Protein AF-A0A2V5UFE8-F1 (afdb_monomer)

Radius of gyration: 16.33 Å; Cα contacts (8 Å, |Δi|>4): 169; chains: 1; bounding box: 32×20×44 Å

Secondary structure (DSSP, 8-state):
-EEEEEE----TTSTT--S-SEEEEEEEEEEEEEEEETTEEEEEEEEEEEEE-TTSSS----EEEEEEEEEEEE--

Nearest PDB structures (foldseek):
  1thq-assembly1_A  TM=6.674E-01  e=7.105E-01  Escherichia coli
  4akr-assembly2_D  TM=3.779E-01  e=5.701E-01  Dictyostelium discoideum AX2
  4rh8-assembly3_C  TM=3.470E-01  e=9.356E-01  Escherichia coli K-12
  5tse-assembly3_C  TM=3.592E-01  e=7.932E-01  Acinetobacter baumannii
  7ds4-assembly1_B  TM=1.778E-01  e=5.396E-01  Gallus gallus

pLDDT: mean 93.83, std 4.4, range [79.56, 98.38]

Mean predicted aligned error: 4.0 Å

Sequence (76 aa):
GGVGAGWIDSHPEVPGGQGRDFTFNILSAAGVSYELNDHWKLNVGVLYQHLSNGGQTDPNPSLNLFGPQVGLMYSF

Structure (mmCIF, N/CA/C/O backbone):
data_AF-A0A2V5UFE8-F1
#
_entry.id   AF-A0A2V5UFE8-F1
#
loop_
_atom_site.group_PDB
_atom_site.id
_atom_site.type_symbol
_atom_site.label_atom_id
_atom_site.label_alt_id
_atom_site.label_comp_id
_atom_site.label_asym_id
_atom_site.label_entity_id
_atom_site.label_seq_id
_atom_site.pdbx_PDB_ins_code
_atom_site.Cartn_x
_atom_site.Cartn_y
_atom_site.Cartn_z
_atom_site.occupancy
_atom_site.B_iso_or_equiv
_atom_site.auth_seq_id
_atom_site.auth_comp_id
_atom_site.auth_asym_id
_atom_site.auth_atom_id
_atom_site.pdbx_PDB_model_num
ATOM 1 N N . GLY A 1 1 ? -8.900 6.996 1.352 1.00 89.12 1 GLY A N 1
ATOM 2 C CA . GLY A 1 1 ? -7.868 6.819 0.314 1.00 89.12 1 GLY A CA 1
ATOM 3 C C . GLY A 1 1 ? -6.729 7.787 0.547 1.00 89.12 1 GLY A C 1
ATOM 4 O O . GLY A 1 1 ? -6.880 8.678 1.376 1.00 89.12 1 GLY A O 1
ATOM 5 N N . GLY A 1 2 ? -5.612 7.616 -0.150 1.00 96.12 2 GLY A N 1
ATOM 6 C CA . GLY A 1 2 ? -4.430 8.465 -0.029 1.00 96.12 2 GLY A CA 1
ATOM 7 C C . GLY A 1 2 ? -3.430 8.238 -1.161 1.00 96.12 2 GLY A C 1
ATOM 8 O O . GLY A 1 2 ? -3.534 7.264 -1.906 1.00 96.12 2 GLY A O 1
ATOM 9 N N . VAL A 1 3 ? -2.467 9.148 -1.273 1.00 96.62 3 VAL A N 1
ATOM 10 C CA . VAL A 1 3 ? -1.314 9.033 -2.175 1.00 96.62 3 VAL A CA 1
ATOM 11 C C . VAL A 1 3 ? -0.033 8.902 -1.356 1.00 96.62 3 VAL A C 1
ATOM 13 O O . VAL A 1 3 ? 0.020 9.366 -0.217 1.00 96.62 3 VAL A O 1
ATOM 16 N N . GLY A 1 4 ? 0.998 8.276 -1.914 1.00 95.88 4 GLY A N 1
ATOM 17 C CA . GLY A 1 4 ? 2.280 8.105 -1.236 1.00 95.88 4 GLY A CA 1
ATOM 18 C C . GLY A 1 4 ? 3.411 7.713 -2.176 1.00 95.88 4 GLY A C 1
ATOM 19 O O . GLY A 1 4 ? 3.234 7.652 -3.391 1.0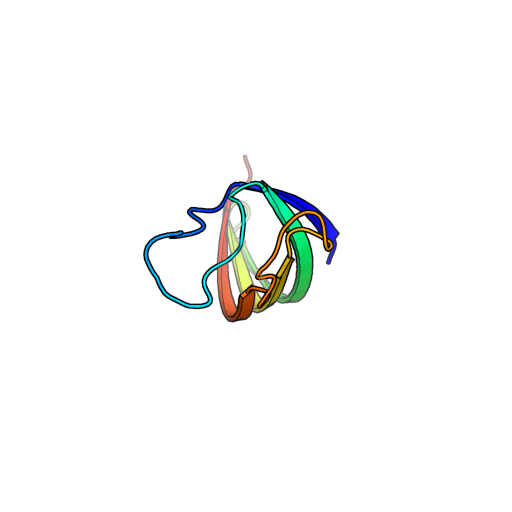0 95.88 4 GLY A O 1
ATOM 20 N N . ALA A 1 5 ? 4.573 7.435 -1.596 1.00 96.00 5 ALA A N 1
ATOM 21 C CA . ALA A 1 5 ? 5.739 6.909 -2.292 1.00 96.00 5 ALA A CA 1
ATOM 22 C C . ALA A 1 5 ? 6.452 5.876 -1.412 1.00 96.00 5 ALA A C 1
ATOM 24 O O . ALA A 1 5 ? 6.304 5.896 -0.188 1.00 96.00 5 ALA A O 1
ATOM 25 N N . GLY A 1 6 ? 7.211 4.980 -2.031 1.00 94.56 6 GLY A N 1
ATOM 26 C CA . GLY A 1 6 ? 7.955 3.936 -1.339 1.00 94.56 6 GLY A CA 1
ATOM 27 C C . GLY A 1 6 ? 8.866 3.156 -2.276 1.00 94.56 6 GLY A C 1
ATOM 28 O O . GLY A 1 6 ? 9.165 3.602 -3.384 1.00 94.56 6 GLY A O 1
ATOM 29 N N . TRP A 1 7 ? 9.292 1.983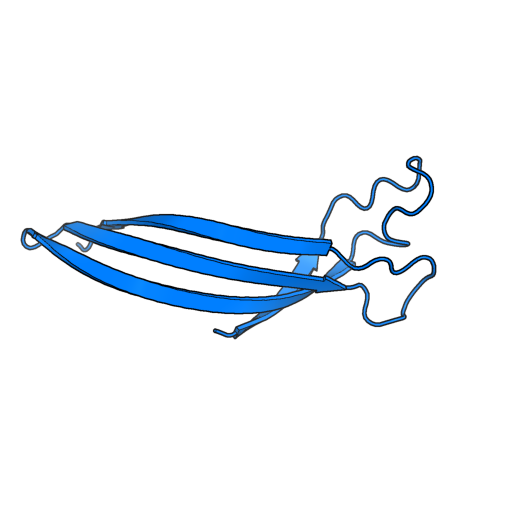 -1.816 1.00 94.94 7 TRP A N 1
ATOM 30 C CA . TRP A 1 7 ? 10.139 1.062 -2.564 1.00 94.94 7 TRP A CA 1
ATOM 31 C C . TRP A 1 7 ? 9.467 -0.305 -2.661 1.00 94.94 7 TRP A C 1
ATOM 33 O O . TRP A 1 7 ? 8.850 -0.764 -1.698 1.00 94.94 7 TRP A O 1
ATOM 43 N N . ILE A 1 8 ? 9.594 -0.936 -3.821 1.00 92.44 8 ILE A N 1
ATOM 44 C CA . ILE A 1 8 ? 9.245 -2.332 -4.080 1.00 92.44 8 ILE A CA 1
ATOM 45 C C . ILE A 1 8 ? 10.481 -3.065 -4.593 1.00 92.44 8 ILE A C 1
ATOM 47 O O . ILE A 1 8 ? 11.422 -2.426 -5.051 1.00 92.44 8 ILE A O 1
ATOM 51 N N . ASP A 1 9 ? 10.456 -4.392 -4.567 1.00 90.38 9 ASP A N 1
ATOM 52 C CA . ASP A 1 9 ? 11.399 -5.178 -5.357 1.00 90.38 9 ASP A CA 1
ATOM 53 C C . ASP A 1 9 ? 10.914 -5.205 -6.810 1.00 90.38 9 ASP A C 1
ATOM 55 O O . ASP A 1 9 ? 9.896 -5.834 -7.129 1.00 90.38 9 ASP A O 1
ATOM 59 N N . SER A 1 10 ? 11.595 -4.455 -7.674 1.00 86.00 10 SER A N 1
ATOM 60 C CA . SER A 1 10 ? 11.189 -4.298 -9.070 1.00 86.00 10 SER A CA 1
ATOM 61 C C . SER A 1 10 ? 11.418 -5.540 -9.936 1.00 86.00 10 SER A C 1
ATOM 63 O O . SER A 1 10 ? 10.825 -5.609 -11.017 1.00 86.00 10 SER A O 1
ATOM 65 N N . HIS A 1 11 ? 12.183 -6.524 -9.438 1.00 84.75 11 HIS A N 1
ATOM 66 C CA . HIS A 1 11 ? 12.544 -7.764 -10.131 1.00 84.75 11 HIS A CA 1
ATOM 67 C C . HIS A 1 11 ? 13.010 -7.510 -11.578 1.00 84.75 11 HIS A C 1
ATOM 69 O O . HIS A 1 11 ? 12.350 -7.946 -12.529 1.00 84.75 11 HIS A O 1
ATOM 75 N N . PRO A 1 12 ? 14.125 -6.780 -11.787 1.00 79.56 12 PRO A N 1
ATOM 76 C CA . PRO A 1 12 ? 14.613 -6.422 -13.123 1.00 79.56 12 PRO A CA 1
ATOM 77 C C . PRO A 1 12 ? 14.922 -7.640 -14.013 1.00 79.56 12 PRO A C 1
ATOM 79 O O . PRO A 1 12 ? 14.961 -7.526 -15.237 1.00 79.56 12 PRO A O 1
ATOM 82 N N . GLU A 1 13 ? 15.140 -8.809 -13.415 1.00 84.56 13 GLU A N 1
ATOM 83 C CA . GLU A 1 13 ? 15.327 -10.090 -14.091 1.00 84.56 13 GLU A CA 1
ATOM 84 C C . GLU A 1 13 ? 14.040 -10.682 -14.686 1.00 84.56 13 GLU A C 1
ATOM 86 O O . GLU A 1 13 ? 14.121 -11.556 -15.552 1.00 84.56 13 GLU A O 1
ATOM 91 N N . VAL A 1 14 ? 12.859 -10.220 -14.258 1.00 85.69 14 VAL A N 1
ATOM 92 C CA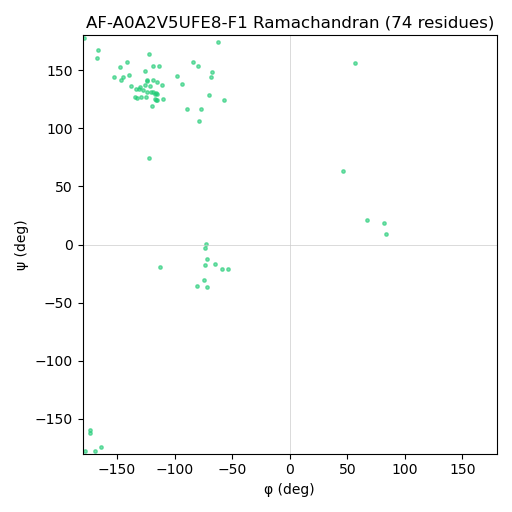 . VAL A 1 14 ? 11.565 -10.656 -14.794 1.00 85.69 14 VAL A CA 1
ATOM 93 C C . VAL A 1 14 ? 11.190 -9.767 -15.985 1.00 85.69 14 VAL A C 1
ATOM 95 O O . VAL A 1 14 ? 10.968 -8.565 -15.816 1.00 85.69 14 VAL A O 1
ATOM 98 N N . PRO A 1 15 ? 11.066 -10.321 -1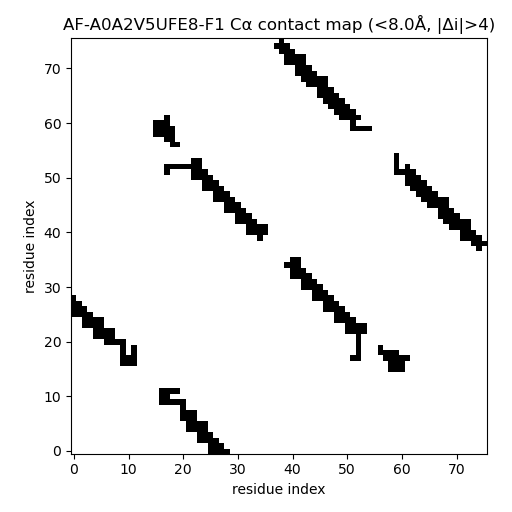7.209 1.00 85.62 15 PRO A N 1
ATOM 99 C CA . PRO A 1 15 ? 10.680 -9.536 -18.374 1.00 85.62 15 PRO A CA 1
ATOM 100 C C . PRO A 1 15 ? 9.332 -8.840 -18.165 1.00 85.62 15 PRO A C 1
ATOM 102 O O . PRO A 1 15 ? 8.321 -9.484 -17.891 1.00 85.62 15 PRO A O 1
ATOM 105 N N . GLY A 1 16 ? 9.322 -7.516 -18.323 1.00 83.00 16 GLY A N 1
ATOM 106 C CA . GLY A 1 16 ? 8.131 -6.695 -18.107 1.00 83.00 16 GLY A CA 1
ATOM 107 C C . GLY A 1 16 ? 7.884 -6.293 -16.651 1.00 83.00 16 GLY A C 1
ATOM 108 O O . GLY A 1 16 ? 6.825 -5.731 -16.387 1.00 83.00 16 GLY A O 1
ATOM 109 N N . GLY A 1 17 ? 8.826 -6.547 -15.733 1.00 85.94 17 GLY A N 1
ATOM 110 C CA . GLY A 1 17 ? 8.844 -5.983 -14.380 1.00 85.94 17 GLY A CA 1
ATOM 111 C C . GLY A 1 17 ? 8.969 -4.453 -14.368 1.00 85.94 17 GLY A C 1
ATOM 112 O O . GLY A 1 17 ? 9.127 -3.813 -15.412 1.00 85.94 17 GLY A O 1
ATOM 113 N N . GLN A 1 18 ? 8.870 -3.839 -13.186 1.00 89.88 18 GLN A N 1
ATOM 114 C CA . GLN A 1 18 ? 9.041 -2.387 -13.084 1.00 89.88 18 GLN A CA 1
ATOM 115 C C . GLN A 1 18 ? 10.498 -2.000 -13.365 1.00 89.88 18 GLN A C 1
ATOM 117 O O . GLN A 1 18 ? 11.425 -2.684 -12.958 1.00 89.88 18 GLN A O 1
ATOM 122 N N . GLY A 1 19 ? 10.721 -0.861 -14.017 1.00 89.00 19 GLY A N 1
ATOM 123 C CA . GLY A 1 19 ? 12.067 -0.408 -14.367 1.00 89.00 19 GLY A CA 1
ATOM 124 C C . GLY A 1 19 ? 12.894 0.118 -13.188 1.00 89.00 19 GLY A C 1
ATOM 125 O O . GLY A 1 19 ? 14.016 0.572 -13.408 1.00 89.00 19 GLY A O 1
ATOM 126 N N . ARG A 1 20 ? 12.336 0.184 -11.970 1.00 91.19 20 ARG A N 1
ATOM 127 C CA . ARG A 1 20 ? 13.035 0.588 -10.738 1.00 91.19 20 ARG A CA 1
ATOM 128 C C . ARG A 1 20 ? 12.223 0.274 -9.483 1.00 91.19 20 ARG A C 1
ATOM 130 O O . ARG A 1 20 ? 11.000 0.197 -9.533 1.00 91.19 20 ARG A O 1
ATOM 137 N N . ASP A 1 21 ? 12.917 0.233 -8.349 1.00 93.88 21 ASP A N 1
ATOM 138 C CA . ASP A 1 21 ? 12.325 -0.055 -7.035 1.00 93.88 21 ASP A CA 1
ATOM 139 C C . ASP A 1 21 ? 11.465 1.087 -6.485 1.00 93.88 21 ASP A C 1
ATOM 141 O O . ASP A 1 21 ? 10.446 0.860 -5.839 1.00 93.88 21 ASP A O 1
ATOM 145 N N . PHE A 1 22 ? 11.870 2.339 -6.716 1.00 95.31 22 PHE A N 1
ATOM 146 C CA . PHE A 1 22 ? 11.114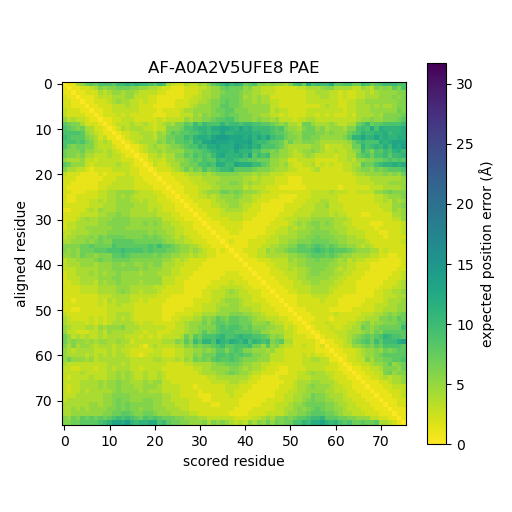 3.491 -6.226 1.00 95.31 22 PHE A CA 1
ATOM 147 C C . PHE A 1 22 ? 9.788 3.640 -6.982 1.00 95.31 22 PHE A C 1
ATOM 149 O O . PHE A 1 22 ? 9.773 3.720 -8.210 1.00 95.31 22 PHE A O 1
ATOM 156 N N . THR A 1 23 ? 8.688 3.757 -6.240 1.00 96.06 23 THR A N 1
ATOM 157 C CA . THR A 1 23 ? 7.332 3.821 -6.786 1.00 96.06 23 THR A CA 1
ATOM 158 C C . THR A 1 23 ? 6.474 4.841 -6.046 1.00 96.06 23 THR A C 1
ATOM 160 O O . THR A 1 23 ? 6.565 5.005 -4.829 1.00 96.06 23 THR A O 1
ATOM 163 N N . PHE A 1 24 ? 5.572 5.488 -6.774 1.00 96.50 24 PHE A N 1
ATOM 164 C CA . PHE A 1 24 ? 4.431 6.202 -6.213 1.00 96.50 24 PHE A CA 1
ATOM 165 C C . PHE A 1 24 ? 3.282 5.229 -5.957 1.00 96.50 24 PHE A C 1
ATOM 167 O O . PHE A 1 24 ? 3.222 4.169 -6.575 1.00 96.50 24 PHE A O 1
ATOM 174 N N . ASN A 1 25 ? 2.384 5.588 -5.044 1.00 96.12 25 ASN A N 1
ATOM 175 C CA . ASN A 1 25 ? 1.244 4.792 -4.611 1.00 96.12 25 ASN A CA 1
ATOM 176 C C . ASN A 1 25 ? -0.037 5.634 -4.626 1.00 96.12 25 ASN A C 1
ATOM 178 O O . ASN A 1 25 ? -0.053 6.727 -4.061 1.00 96.12 25 ASN A O 1
ATOM 182 N N . ILE A 1 26 ? -1.120 5.094 -5.178 1.00 96.19 26 ILE A N 1
ATOM 183 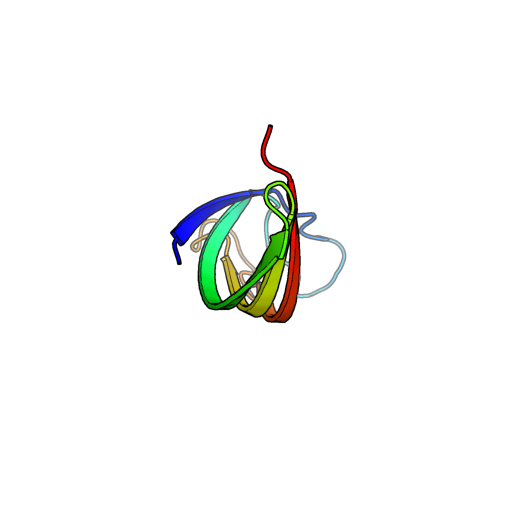C CA . ILE A 1 26 ? -2.484 5.597 -4.994 1.00 96.19 26 ILE A CA 1
ATOM 184 C C . ILE A 1 26 ? -3.301 4.480 -4.355 1.00 96.19 26 ILE A C 1
ATOM 186 O O . ILE A 1 26 ? -3.467 3.413 -4.941 1.00 96.19 26 ILE A O 1
ATOM 190 N N . LEU A 1 27 ? -3.831 4.735 -3.162 1.00 97.00 27 LEU A N 1
ATOM 191 C CA . LEU A 1 27 ? -4.611 3.777 -2.391 1.00 97.00 27 LEU A CA 1
ATOM 192 C C . LEU A 1 27 ? -6.035 4.289 -2.197 1.00 97.00 27 LEU A C 1
ATOM 194 O O . LEU A 1 27 ? -6.261 5.395 -1.702 1.00 97.00 27 LEU A O 1
ATOM 198 N N . SER A 1 28 ? -7.012 3.450 -2.509 1.00 96.56 28 SER A N 1
ATOM 199 C CA . SER A 1 28 ? -8.409 3.648 -2.142 1.00 96.56 28 SER A CA 1
ATOM 200 C C . SER A 1 28 ? -8.907 2.437 -1.369 1.00 96.56 28 SER A C 1
ATOM 202 O O . SER A 1 28 ? -8.535 1.309 -1.666 1.00 96.56 28 SER A O 1
ATOM 204 N N . ALA A 1 29 ? -9.732 2.665 -0.356 1.00 96.44 29 ALA A N 1
ATOM 205 C CA . ALA A 1 29 ? -10.296 1.598 0.454 1.00 96.44 29 ALA A CA 1
ATOM 206 C C . ALA A 1 29 ? -11.719 1.972 0.857 1.00 96.44 29 ALA A C 1
ATOM 208 O O . ALA A 1 29 ? -12.006 3.147 1.107 1.00 96.44 29 ALA A O 1
ATOM 209 N N . ALA A 1 30 ? -12.584 0.968 0.920 1.00 97.81 30 ALA A N 1
ATOM 210 C CA . ALA A 1 30 ? -13.958 1.086 1.380 1.00 97.81 30 ALA A CA 1
ATOM 211 C C . ALA A 1 30 ? -14.283 -0.115 2.266 1.00 97.81 30 ALA A C 1
ATOM 213 O O . ALA A 1 30 ? -13.923 -1.244 1.941 1.00 97.81 30 ALA A O 1
ATOM 214 N N . GLY A 1 31 ? -14.956 0.114 3.387 1.00 96.75 31 GLY A N 1
ATOM 215 C CA . GLY A 1 31 ? -15.239 -0.942 4.347 1.00 96.75 31 GLY A CA 1
ATOM 216 C C . GLY A 1 31 ? -16.062 -0.454 5.523 1.00 96.75 31 GLY A C 1
ATOM 217 O O . GLY A 1 31 ? -16.457 0.710 5.590 1.00 96.75 31 GLY A O 1
ATOM 218 N N . VAL A 1 32 ? -16.299 -1.371 6.448 1.00 97.88 32 VAL A N 1
ATOM 219 C CA . VAL A 1 32 ? -17.005 -1.134 7.703 1.00 97.88 32 VAL A CA 1
ATOM 220 C C . VAL A 1 32 ? -16.086 -1.438 8.879 1.00 97.88 32 VAL A C 1
ATOM 222 O O . VAL A 1 32 ? -15.164 -2.256 8.783 1.00 97.88 32 VAL A O 1
ATOM 225 N N . SER A 1 33 ? -16.360 -0.785 10.003 1.00 97.75 33 SER A N 1
ATOM 226 C CA . SER A 1 33 ? -15.687 -1.033 11.274 1.00 97.75 33 SER A CA 1
ATOM 227 C C . SER A 1 33 ? -16.705 -1.494 12.307 1.00 97.75 33 SER A C 1
ATOM 229 O O . SER A 1 33 ? -17.820 -0.979 12.345 1.00 97.75 33 SER A O 1
ATOM 231 N N . TYR A 1 34 ? -16.307 -2.437 13.151 1.00 97.44 34 TYR A N 1
ATOM 232 C CA . TYR A 1 34 ? -17.105 -2.934 14.262 1.00 97.44 34 TYR A CA 1
ATOM 233 C C . TYR A 1 34 ? -16.276 -2.904 15.547 1.00 97.44 34 TYR A C 1
ATOM 235 O O . TYR A 1 34 ? -15.160 -3.429 15.587 1.00 97.44 34 TYR A O 1
ATOM 243 N N . GLU A 1 35 ? -16.812 -2.273 16.586 1.00 97.81 35 GLU A N 1
ATOM 244 C CA . GLU A 1 35 ? -16.213 -2.257 17.920 1.00 97.81 35 GLU A CA 1
ATOM 245 C C . GLU A 1 35 ? -16.490 -3.599 18.604 1.00 97.81 35 GLU A C 1
ATOM 247 O O . GLU A 1 35 ? -17.638 -3.980 18.822 1.00 97.81 35 GLU A O 1
ATOM 252 N N . LEU A 1 36 ? -15.429 -4.351 18.897 1.00 97.00 36 LEU A N 1
ATOM 253 C CA . LEU A 1 36 ? -15.531 -5.638 19.587 1.00 97.00 36 LEU A CA 1
ATOM 254 C C . LEU A 1 36 ? -15.678 -5.438 21.100 1.00 97.00 36 LEU A C 1
ATOM 256 O O . LEU A 1 36 ? -16.348 -6.229 21.760 1.00 97.00 36 LEU A O 1
ATOM 260 N N . ASN A 1 37 ? -15.007 -4.418 21.639 1.00 96.81 37 ASN A N 1
ATOM 261 C CA . ASN A 1 37 ? -15.074 -3.936 23.020 1.00 96.81 37 ASN A CA 1
ATOM 262 C C . ASN A 1 37 ? -14.352 -2.578 23.116 1.00 96.81 37 ASN A C 1
ATOM 264 O O . ASN A 1 37 ? -13.819 -2.101 22.114 1.00 96.81 37 ASN A O 1
ATOM 268 N N . ASP A 1 38 ? -14.270 -2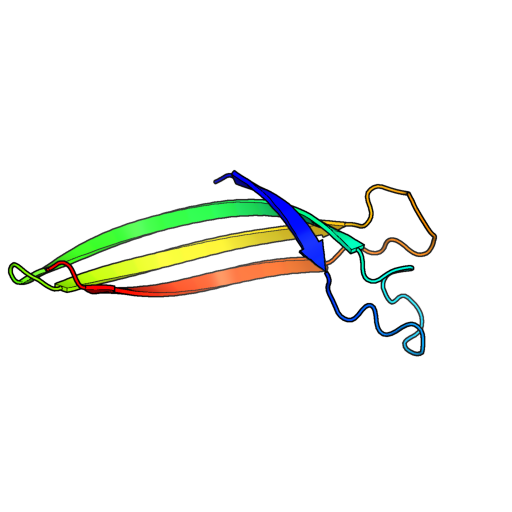.017 24.324 1.00 97.00 38 ASP A N 1
ATOM 269 C CA . ASP A 1 38 ? -13.666 -0.706 24.617 1.00 97.00 38 ASP A CA 1
ATOM 270 C C . ASP A 1 38 ? -12.226 -0.527 24.100 1.00 97.00 38 ASP A C 1
ATOM 272 O O . ASP A 1 38 ? -11.778 0.599 23.903 1.00 97.00 38 ASP A O 1
ATOM 276 N N . HIS A 1 39 ? -11.501 -1.621 23.845 1.00 97.31 39 HIS A N 1
ATOM 277 C CA . HIS A 1 39 ? -10.116 -1.576 23.381 1.00 97.31 39 HIS A CA 1
ATOM 278 C C . HIS A 1 39 ? -9.919 -2.088 21.953 1.00 97.31 39 HIS A C 1
ATOM 280 O O . HIS A 1 39 ? -8.894 -1.786 21.346 1.00 97.31 39 HIS A O 1
ATOM 286 N N . TRP A 1 40 ? -10.844 -2.872 21.395 1.00 98.19 40 TRP A N 1
ATOM 287 C CA . TRP A 1 40 ? -10.628 -3.587 20.134 1.00 98.19 40 TRP A CA 1
ATOM 288 C C . TRP A 1 40 ? -11.631 -3.196 19.051 1.00 98.19 40 TRP A C 1
ATOM 290 O O . TRP A 1 40 ? -12.843 -3.273 19.245 1.00 98.19 40 TRP A O 1
ATOM 300 N N . LYS A 1 41 ? -11.122 -2.897 17.851 1.00 98.38 41 LYS A N 1
ATOM 301 C CA . LYS A 1 41 ? -11.925 -2.616 16.653 1.00 98.38 41 LYS A CA 1
ATOM 302 C C . LYS A 1 41 ? -11.530 -3.525 15.492 1.00 98.38 41 LYS A C 1
ATOM 304 O O . LYS A 1 41 ? -10.362 -3.573 15.103 1.00 98.38 41 LYS A O 1
ATOM 309 N N . LEU A 1 42 ? -12.513 -4.200 14.906 1.00 98.12 42 LEU A N 1
ATOM 310 C CA . LEU A 1 42 ? -12.375 -4.980 13.677 1.00 98.12 42 LEU A CA 1
ATOM 311 C C . LEU A 1 42 ? -12.744 -4.120 12.464 1.00 98.12 42 LEU A C 1
ATOM 313 O O . LEU A 1 42 ? -13.733 -3.394 12.489 1.00 98.12 42 LEU A O 1
ATOM 317 N N . ASN A 1 43 ? -11.973 -4.222 11.386 1.00 97.94 43 ASN A N 1
ATOM 318 C CA . ASN A 1 43 ? -12.224 -3.555 10.111 1.00 97.94 43 ASN A CA 1
ATOM 319 C C . ASN A 1 43 ? -12.285 -4.603 9.003 1.00 97.94 43 ASN A C 1
ATOM 321 O O . ASN A 1 43 ? -11.385 -5.440 8.909 1.00 97.94 43 ASN A O 1
ATOM 325 N N . VAL A 1 44 ? -13.315 -4.537 8.162 1.00 97.94 44 VAL A N 1
ATOM 326 C CA . VAL A 1 44 ? -13.485 -5.415 6.997 1.00 97.94 44 VAL A CA 1
ATOM 327 C C . VAL A 1 44 ? -13.872 -4.565 5.797 1.00 97.94 44 VAL A C 1
ATOM 329 O O . VAL A 1 44 ? -14.742 -3.700 5.896 1.00 97.94 44 VAL A O 1
ATOM 332 N N . GLY A 1 45 ? -13.239 -4.800 4.655 1.00 97.88 45 GLY A N 1
ATOM 333 C CA . GLY A 1 45 ? -13.506 -4.025 3.454 1.00 97.88 45 GLY A CA 1
ATOM 334 C C . GLY A 1 45 ? -12.789 -4.545 2.222 1.00 97.88 45 GLY A C 1
ATOM 335 O O . GLY A 1 45 ? -12.360 -5.696 2.159 1.00 97.88 45 GLY A O 1
ATOM 336 N N . VAL A 1 46 ? -12.663 -3.661 1.243 1.00 98.00 46 VAL A N 1
ATOM 337 C CA . VAL A 1 46 ? -11.911 -3.857 0.009 1.00 98.00 46 VAL A CA 1
ATOM 338 C C . VAL A 1 46 ? -10.900 -2.733 -0.164 1.00 98.00 46 VAL A C 1
ATOM 340 O O . VAL A 1 46 ? -11.130 -1.591 0.245 1.00 98.00 46 VAL A O 1
ATOM 343 N N . LEU A 1 47 ? -9.790 -3.069 -0.803 1.00 97.19 47 LEU A N 1
ATOM 344 C CA . LEU A 1 47 ? -8.670 -2.185 -1.079 1.00 97.19 47 LEU A CA 1
ATOM 345 C C . LEU A 1 47 ? -8.372 -2.208 -2.576 1.00 97.19 47 LEU A C 1
ATOM 347 O O . LEU A 1 47 ? -8.346 -3.270 -3.191 1.00 97.19 47 LEU A O 1
ATOM 351 N N . TYR A 1 48 ? -8.117 -1.029 -3.129 1.00 96.88 48 TYR A N 1
ATOM 352 C CA . TYR A 1 48 ? -7.459 -0.822 -4.406 1.00 96.88 48 TYR A CA 1
ATOM 353 C C . TYR A 1 48 ? -6.141 -0.079 -4.177 1.00 96.88 48 TYR A C 1
ATOM 355 O O . TYR A 1 48 ? -6.124 0.960 -3.513 1.00 96.88 48 TYR A O 1
ATOM 363 N N . GLN A 1 49 ? -5.050 -0.585 -4.742 1.00 97.00 49 GLN A N 1
ATOM 364 C CA . GLN A 1 49 ? -3.731 0.025 -4.670 1.00 97.00 49 GLN A CA 1
ATOM 365 C C . GLN A 1 49 ? -3.072 0.024 -6.047 1.00 97.00 49 GLN A C 1
ATOM 367 O O . GLN A 1 49 ? -2.957 -1.024 -6.673 1.00 97.00 49 GLN A O 1
ATOM 372 N N . HIS A 1 50 ? -2.620 1.188 -6.499 1.00 95.81 50 HIS A N 1
ATOM 373 C CA . HIS A 1 50 ? -1.894 1.366 -7.751 1.00 95.81 50 HIS A CA 1
ATOM 374 C C . HIS A 1 50 ? -0.482 1.868 -7.465 1.00 95.81 50 HIS A C 1
ATOM 376 O O . HIS A 1 50 ? -0.319 2.908 -6.826 1.00 95.81 50 HIS A O 1
ATOM 382 N N . LEU A 1 51 ? 0.522 1.149 -7.960 1.00 95.56 51 LEU A N 1
ATOM 383 C CA . LEU A 1 51 ? 1.940 1.456 -7.811 1.00 95.56 51 LEU A CA 1
ATOM 384 C C . LEU A 1 51 ? 2.569 1.691 -9.189 1.00 95.56 51 LEU A C 1
ATOM 386 O O . LEU A 1 51 ? 2.372 0.886 -10.097 1.00 95.56 51 LEU A O 1
ATOM 390 N N . SER A 1 52 ? 3.317 2.781 -9.352 1.00 93.31 52 SER A N 1
ATOM 391 C CA . SER A 1 52 ? 3.953 3.174 -10.616 1.00 93.31 52 SER A CA 1
ATOM 392 C C . SER A 1 52 ? 5.210 4.014 -10.372 1.00 93.31 52 SER A C 1
ATOM 394 O O . SER A 1 52 ? 5.216 4.864 -9.480 1.00 93.31 52 SER A O 1
ATOM 396 N N . ASN A 1 53 ? 6.254 3.867 -11.196 1.00 92.69 53 ASN A N 1
ATOM 397 C CA . ASN A 1 53 ? 7.435 4.749 -11.144 1.00 92.69 53 ASN A CA 1
ATOM 398 C C . ASN A 1 53 ? 7.170 6.161 -11.703 1.00 92.69 53 ASN A C 1
ATOM 400 O O . ASN A 1 53 ? 8.083 6.985 -11.749 1.00 92.69 53 ASN A O 1
ATOM 404 N N . GLY A 1 54 ? 5.945 6.455 -12.155 1.00 91.69 54 GLY A N 1
ATOM 405 C CA . GLY A 1 54 ? 5.571 7.768 -12.684 1.00 91.69 54 GLY A CA 1
ATOM 406 C C . GLY A 1 54 ? 6.254 8.134 -14.007 1.00 91.69 54 GLY A C 1
ATOM 407 O O . GLY A 1 54 ? 6.358 9.317 -14.314 1.00 91.69 54 GLY A O 1
ATOM 408 N N . GLY A 1 55 ? 6.741 7.148 -14.769 1.00 90.19 55 GLY A N 1
ATOM 409 C CA . GLY A 1 55 ? 7.443 7.366 -16.039 1.00 90.19 55 GLY A CA 1
ATOM 410 C C . GLY A 1 55 ? 8.921 7.728 -15.879 1.00 90.19 55 GLY A C 1
ATOM 411 O O . GLY A 1 55 ? 9.520 8.283 -16.793 1.00 90.19 55 GLY A O 1
ATOM 412 N N . GLN A 1 56 ? 9.516 7.452 -14.716 1.00 90.38 56 GLN A N 1
ATOM 413 C CA . GLN A 1 56 ? 10.932 7.736 -14.469 1.00 90.38 56 GLN A CA 1
ATOM 414 C C . GLN A 1 56 ? 11.875 6.748 -15.171 1.00 90.38 56 GLN A C 1
ATOM 416 O O . GLN A 1 56 ? 12.992 7.131 -15.511 1.00 90.38 56 GLN A O 1
ATOM 421 N N . THR A 1 57 ? 11.448 5.495 -15.367 1.00 89.62 57 THR A N 1
ATOM 422 C CA . THR A 1 57 ? 12.186 4.460 -16.111 1.00 89.62 57 THR A CA 1
ATOM 423 C C . THR A 1 57 ? 11.225 3.510 -16.830 1.00 89.62 57 THR A C 1
ATOM 425 O O . THR A 1 57 ? 10.102 3.288 -16.372 1.00 89.62 57 THR A O 1
ATOM 428 N N . ASP A 1 58 ? 11.684 2.920 -17.935 1.00 89.12 58 ASP A N 1
ATOM 429 C CA . ASP A 1 58 ? 10.981 1.848 -18.643 1.00 89.12 58 ASP A CA 1
ATOM 430 C C . ASP A 1 58 ? 11.541 0.468 -18.242 1.00 89.12 58 ASP A C 1
ATOM 432 O O . ASP A 1 58 ? 12.748 0.354 -18.015 1.00 89.12 58 ASP A O 1
ATOM 436 N N . PRO A 1 59 ? 10.705 -0.585 -18.167 1.00 88.31 59 PRO A N 1
ATOM 437 C CA . PRO A 1 59 ? 9.260 -0.574 -18.384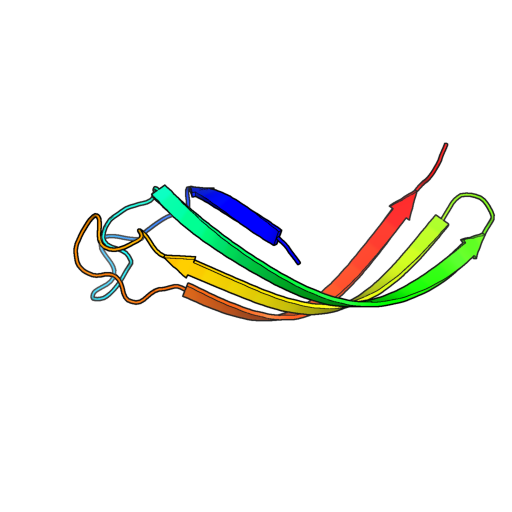 1.00 88.31 59 PRO A CA 1
ATOM 438 C C . PRO A 1 59 ? 8.496 -0.054 -17.155 1.00 88.31 59 PRO A C 1
ATOM 440 O O . PRO A 1 59 ? 8.935 -0.192 -16.016 1.00 88.31 59 PRO A O 1
ATOM 443 N N . ASN A 1 60 ? 7.304 0.504 -17.368 1.00 88.62 60 ASN A N 1
ATOM 444 C CA . ASN A 1 60 ? 6.387 0.857 -16.284 1.00 88.62 60 ASN A CA 1
ATOM 445 C C . ASN A 1 60 ? 5.036 0.145 -16.462 1.00 88.62 60 ASN A C 1
ATOM 447 O O . ASN A 1 60 ? 4.047 0.777 -16.842 1.00 88.62 60 ASN A O 1
ATOM 451 N N . PRO A 1 61 ? 4.967 -1.172 -16.195 1.00 89.81 61 PRO A N 1
ATOM 452 C CA . PRO A 1 61 ? 3.714 -1.923 -16.298 1.00 89.81 61 PRO A CA 1
ATOM 453 C C . PRO A 1 61 ? 2.666 -1.454 -15.276 1.00 89.81 61 PRO A C 1
ATOM 455 O O . PRO A 1 61 ? 1.480 -1.735 -15.436 1.00 89.81 61 PRO A O 1
ATOM 458 N N . SER A 1 62 ? 3.100 -0.720 -14.241 1.00 89.69 62 SER A N 1
ATOM 459 C CA . SER A 1 62 ? 2.379 -0.508 -12.987 1.00 89.69 62 SER A CA 1
ATOM 460 C C . SER A 1 62 ? 2.027 -1.822 -12.267 1.00 89.69 62 SER A C 1
ATOM 462 O O . SER A 1 62 ? 1.924 -2.890 -12.865 1.00 89.69 62 SER A O 1
ATOM 464 N N . LEU A 1 63 ? 1.825 -1.758 -10.953 1.00 90.25 63 LEU A N 1
ATOM 465 C CA . LEU A 1 63 ? 1.312 -2.873 -10.157 1.00 90.25 63 LEU A CA 1
ATOM 466 C C . LEU A 1 63 ? -0.028 -2.467 -9.544 1.00 90.25 63 LEU A C 1
ATOM 468 O O . LEU A 1 63 ? -0.121 -1.444 -8.869 1.00 90.25 63 LEU A O 1
ATOM 472 N N . ASN A 1 64 ? -1.065 -3.267 -9.792 1.00 93.62 64 ASN A N 1
ATOM 473 C CA . ASN A 1 64 ? -2.410 -3.030 -9.279 1.00 93.62 64 ASN A CA 1
ATOM 474 C C . ASN A 1 64 ? -2.800 -4.153 -8.324 1.00 93.62 64 ASN A C 1
ATOM 476 O O . ASN A 1 64 ? -2.800 -5.322 -8.705 1.00 93.62 64 ASN A O 1
ATOM 480 N N . LEU A 1 65 ? -3.172 -3.790 -7.103 1.00 93.88 65 LEU A N 1
ATOM 481 C CA . LEU A 1 65 ? -3.741 -4.698 -6.122 1.00 93.88 65 LEU A CA 1
ATOM 482 C C . LEU A 1 65 ? -5.214 -4.341 -5.934 1.00 93.88 65 LEU A C 1
ATOM 484 O O . LEU A 1 65 ? -5.538 -3.200 -5.617 1.00 93.88 65 LEU A O 1
ATOM 488 N N . PHE A 1 66 ? -6.105 -5.310 -6.113 1.00 97.06 66 PHE A N 1
ATOM 489 C CA . PHE A 1 66 ? -7.504 -5.181 -5.728 1.00 97.06 66 PHE A CA 1
ATOM 490 C C . PHE A 1 66 ? -7.921 -6.425 -4.961 1.00 97.06 66 PHE A C 1
ATOM 492 O O . PHE A 1 66 ? -7.740 -7.541 -5.450 1.00 97.06 66 PHE A O 1
ATOM 499 N N . GLY A 1 67 ? -8.463 -6.252 -3.761 1.00 97.25 67 GLY A N 1
ATOM 500 C CA . GLY A 1 67 ? -8.825 -7.404 -2.953 1.00 97.25 67 GLY A CA 1
ATOM 501 C C . GLY A 1 67 ? -9.460 -7.071 -1.612 1.00 97.25 67 GLY A C 1
ATOM 502 O O . GLY A 1 67 ? -9.612 -5.897 -1.261 1.00 97.25 67 GLY A O 1
ATOM 50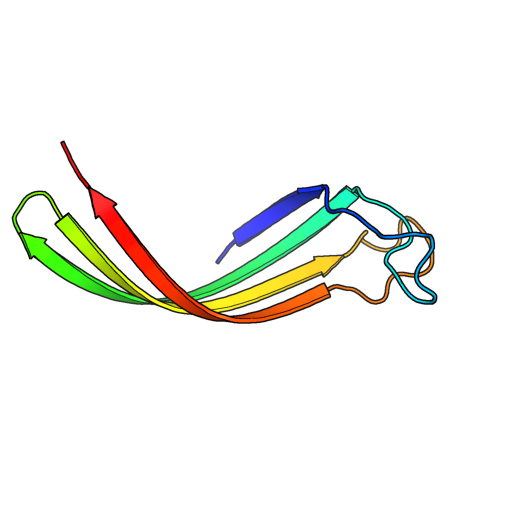3 N N . PRO A 1 68 ? -9.853 -8.114 -0.864 1.00 97.44 68 PRO A N 1
ATOM 504 C CA . PRO A 1 68 ? -10.389 -7.958 0.475 1.00 97.44 68 PRO A CA 1
ATOM 505 C C . PRO A 1 68 ? -9.312 -7.451 1.440 1.00 97.44 68 PRO A C 1
ATOM 507 O O . PRO A 1 68 ? -8.134 -7.783 1.323 1.00 97.44 68 PRO A O 1
ATOM 510 N N . GLN A 1 69 ? -9.743 -6.682 2.432 1.00 97.06 69 GLN A N 1
ATOM 511 C CA . GLN A 1 69 ? -8.918 -6.186 3.524 1.00 97.06 69 GLN A CA 1
ATOM 512 C C . GLN A 1 69 ? -9.582 -6.531 4.857 1.00 97.06 69 GLN A C 1
ATOM 514 O O . GLN A 1 69 ? -10.772 -6.281 5.051 1.00 97.06 69 GLN A O 1
ATOM 519 N N . VAL A 1 70 ? -8.793 -7.059 5.792 1.00 97.38 70 VAL A N 1
ATOM 520 C CA . VAL A 1 70 ? -9.195 -7.283 7.184 1.00 97.38 70 VAL A CA 1
ATOM 521 C C . VAL A 1 70 ? -8.122 -6.691 8.091 1.00 97.38 70 VAL A C 1
ATOM 523 O O . VAL A 1 70 ? -6.933 -6.865 7.832 1.00 97.38 70 VAL A O 1
ATOM 526 N N . GLY A 1 71 ? -8.526 -5.973 9.137 1.00 97.06 71 GLY A N 1
ATOM 527 C CA . GLY A 1 71 ? -7.599 -5.347 10.078 1.00 97.06 71 GLY A CA 1
ATOM 528 C C . GLY A 1 71 ? -8.146 -5.299 11.498 1.00 97.06 71 GLY A C 1
ATOM 529 O O . GLY A 1 71 ? -9.327 -5.027 11.702 1.00 97.06 71 GLY A O 1
ATOM 530 N N . LEU A 1 72 ? -7.272 -5.517 12.478 1.00 97.62 72 LEU A N 1
ATOM 531 C CA . LEU A 1 72 ? -7.584 -5.457 13.903 1.00 97.62 72 LEU A CA 1
ATOM 532 C C . LEU A 1 72 ? -6.803 -4.303 14.540 1.00 97.62 72 LEU A C 1
ATOM 534 O O . LEU A 1 72 ? -5.598 -4.183 14.329 1.00 97.62 72 LEU A O 1
ATOM 538 N N . MET A 1 73 ? -7.489 -3.446 15.290 1.00 96.81 73 MET A N 1
ATOM 539 C CA . MET A 1 73 ? -6.902 -2.276 15.942 1.00 96.81 73 MET A CA 1
ATOM 540 C C . MET A 1 73 ? -7.125 -2.355 17.450 1.00 96.81 73 MET A C 1
ATOM 542 O O . MET A 1 73 ? -8.231 -2.680 17.881 1.00 96.81 73 MET A O 1
ATOM 546 N N . TYR A 1 74 ? -6.083 -2.037 18.216 1.00 97.00 74 TYR A N 1
ATOM 547 C CA . TYR A 1 74 ? -6.118 -1.919 19.671 1.00 97.00 74 TYR A CA 1
ATOM 548 C C . TYR A 1 74 ? -5.953 -0.450 20.084 1.00 97.00 74 TYR A C 1
ATOM 550 O O . TYR A 1 74 ? -5.105 0.241 19.514 1.00 97.00 74 TYR A O 1
ATOM 558 N N . SER A 1 75 ? -6.732 0.015 21.060 1.00 95.31 75 SER A N 1
ATOM 559 C CA . SER A 1 75 ? -6.590 1.325 21.708 1.00 95.31 75 SER A CA 1
ATOM 560 C C . SER A 1 75 ? -6.233 1.144 23.184 1.00 95.31 75 SER A C 1
ATOM 562 O O . SER A 1 75 ? -6.766 0.242 23.828 1.00 95.31 75 SER A O 1
ATOM 564 N N . PHE A 1 76 ? -5.328 1.989 23.692 1.00 92.50 76 PHE A N 1
ATOM 565 C CA . PHE A 1 76 ? -4.909 2.040 25.100 1.00 92.50 76 PHE A CA 1
ATOM 566 C C . PHE A 1 76 ? -5.770 3.002 25.915 1.00 92.50 76 PHE A C 1
ATOM 568 O O . PHE A 1 76 ? -6.270 3.980 25.308 1.00 92.50 76 PHE A O 1
#

Solvent-accessible surface area (backbone atoms only — not comparable to full-atom values): 4338 Å² total; per-residue (Å²): 103,53,74,52,73,52,75,53,89,25,51,78,87,43,91,76,31,36,48,51,35,57,27,39,36,44,37,41,62,53,69,54,75,45,76,78,50,100,41,34,35,43,35,45,36,39,38,40,37,41,35,35,51,82,80,75,45,74,44,68,70,54,50,78,48,73,47,82,41,78,47,79,46,80,57,134

Foldseek 3Di:
DDKAKDFDDQPPVDVLGAFGGIKIKDKDWDWDWDDPDPFKIKTKTKMWMWIFPVPPGPDTPIDIDIDIDIDMGTDD